Protein AF-A0AAJ6MK91-F1 (afdb_monomer_lite)

Sequence (79 aa):
MIADEAVHSMNAVNVIRAHYSDRIGEVAAILDNLIRRVTDKLSYSGTFVLDHFGGVYNREMFASSRLAVMRNVAKPIAV

pLDDT: mean 70.31, std 12.59, range [44.22, 88.31]

Foldseek 3Di:
DVVVVVVVLLVVLLVCCVPPVVCLVVLLVVLVVVVCVCVVPHQDQDLPPPGDHDDRDDPVNSVVVSVVVNVSNPDDNPD

Structure (mmCIF, N/CA/C/O backbone):
data_AF-A0AAJ6MK91-F1
#
_entry.id   AF-A0AAJ6MK91-F1
#
loop_
_atom_site.group_PDB
_atom_site.id
_atom_site.type_symbol
_atom_site.label_atom_id
_atom_site.label_alt_id
_atom_site.label_comp_id
_atom_site.label_asym_id
_atom_site.label_entity_id
_atom_site.label_seq_id
_atom_site.pdbx_PDB_ins_code
_atom_site.Cartn_x
_atom_site.Cartn_y
_atom_site.Cartn_z
_atom_site.occupancy
_atom_site.B_iso_or_equiv
_atom_site.auth_seq_id
_atom_site.auth_comp_id
_atom_site.auth_asym_id
_atom_site.auth_atom_id
_atom_site.pdbx_PDB_model_num
ATOM 1 N N . MET A 1 1 ? 1.556 21.311 -2.783 1.00 51.09 1 MET A N 1
ATOM 2 C CA . MET A 1 1 ? 1.676 20.119 -3.653 1.00 51.09 1 MET A CA 1
ATOM 3 C C . MET A 1 1 ? 2.251 18.922 -2.901 1.00 51.09 1 MET A C 1
ATOM 5 O O . MET A 1 1 ? 1.442 18.139 -2.441 1.00 51.09 1 MET A O 1
ATOM 9 N N . ILE A 1 2 ? 3.563 18.831 -2.619 1.00 49.25 2 ILE A N 1
ATOM 10 C CA . ILE A 1 2 ? 4.138 17.684 -1.861 1.00 49.25 2 ILE A CA 1
ATOM 11 C C . ILE A 1 2 ? 3.511 17.525 -0.457 1.00 49.25 2 ILE A C 1
ATOM 13 O O . ILE A 1 2 ? 3.290 16.416 0.022 1.00 49.25 2 ILE A O 1
ATOM 17 N N . ALA A 1 3 ? 3.193 18.641 0.210 1.00 44.44 3 ALA A N 1
ATOM 18 C CA . ALA A 1 3 ? 2.550 18.618 1.525 1.00 44.44 3 ALA A CA 1
ATOM 19 C C . ALA A 1 3 ? 1.091 18.119 1.480 1.00 44.44 3 ALA A C 1
ATOM 21 O O . ALA A 1 3 ? 0.670 17.407 2.388 1.00 44.44 3 ALA A O 1
ATOM 22 N N . ASP A 1 4 ? 0.340 18.439 0.422 1.00 44.22 4 ASP A N 1
ATOM 23 C CA . ASP A 1 4 ? -1.068 18.036 0.288 1.00 44.22 4 ASP A CA 1
ATOM 24 C C . ASP A 1 4 ? -1.180 16.534 -0.007 1.00 44.22 4 ASP A C 1
ATOM 26 O O . ASP A 1 4 ? -1.983 15.827 0.601 1.00 44.22 4 ASP A O 1
ATOM 30 N N . GLU A 1 5 ? -0.303 16.010 -0.866 1.00 50.88 5 GLU A N 1
ATOM 31 C CA . GLU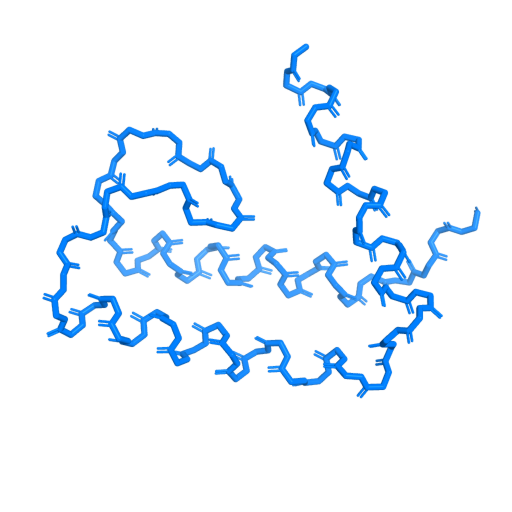 A 1 5 ? -0.230 14.581 -1.205 1.00 50.88 5 GLU A CA 1
ATOM 32 C C . GLU A 1 5 ? 0.132 13.710 0.010 1.00 50.88 5 GLU A C 1
ATOM 34 O O . GLU A 1 5 ? -0.439 12.630 0.211 1.00 50.88 5 GLU A O 1
ATOM 39 N N . ALA A 1 6 ? 1.019 14.204 0.882 1.00 54.47 6 ALA A N 1
ATOM 40 C CA . ALA A 1 6 ? 1.363 13.534 2.134 1.00 54.47 6 ALA A CA 1
ATOM 41 C C . ALA A 1 6 ? 0.167 13.466 3.107 1.00 54.47 6 ALA A C 1
ATOM 43 O O . ALA A 1 6 ? -0.049 12.435 3.752 1.00 54.47 6 ALA A O 1
ATOM 44 N N . VAL A 1 7 ? -0.641 14.531 3.185 1.00 56.44 7 VAL A N 1
ATOM 45 C CA . VAL A 1 7 ? -1.857 14.579 4.019 1.00 56.44 7 VAL A CA 1
ATOM 46 C C . VAL A 1 7 ? -2.940 13.645 3.471 1.00 56.44 7 VAL A C 1
ATOM 48 O O . VAL A 1 7 ? -3.536 12.885 4.238 1.00 56.44 7 VAL A O 1
ATOM 51 N N . HIS A 1 8 ? -3.158 13.621 2.153 1.00 55.19 8 HIS A N 1
ATOM 52 C CA . HIS A 1 8 ? -4.104 12.697 1.519 1.00 55.19 8 HIS A CA 1
ATOM 53 C C . HIS A 1 8 ? -3.736 11.229 1.763 1.00 55.19 8 HIS A C 1
ATOM 55 O O . HIS A 1 8 ? -4.600 10.423 2.121 1.00 55.19 8 HIS A O 1
ATOM 61 N N . SER A 1 9 ? -2.447 10.902 1.662 1.00 64.19 9 SER A N 1
ATOM 62 C CA . SER A 1 9 ? -1.937 9.558 1.943 1.00 64.19 9 SER A CA 1
ATOM 63 C C . SER A 1 9 ? -2.169 9.150 3.402 1.00 64.19 9 SER A C 1
ATOM 65 O O . SER A 1 9 ? -2.583 8.022 3.671 1.00 64.19 9 SER A O 1
ATOM 67 N N . MET A 1 10 ? -1.971 10.065 4.359 1.00 67.56 10 MET A N 1
ATOM 68 C CA . MET A 1 10 ? -2.222 9.777 5.776 1.00 67.56 10 MET A CA 1
ATOM 69 C C . MET A 1 10 ? -3.708 9.607 6.104 1.00 67.56 10 MET A C 1
ATOM 71 O O . MET A 1 10 ? -4.052 8.698 6.860 1.00 67.56 10 MET A O 1
ATOM 75 N N . ASN A 1 11 ? -4.597 10.403 5.506 1.00 69.56 11 ASN A N 1
ATOM 76 C CA . ASN A 1 11 ? -6.041 10.240 5.694 1.00 69.56 11 ASN A CA 1
ATOM 77 C C . ASN A 1 11 ? -6.526 8.881 5.176 1.00 69.56 11 ASN A C 1
ATOM 79 O O . ASN A 1 11 ? -7.255 8.185 5.881 1.00 69.56 11 ASN A O 1
ATOM 83 N N . ALA A 1 12 ? -6.067 8.460 3.994 1.00 71.75 12 ALA A N 1
ATOM 84 C CA . ALA A 1 12 ? -6.385 7.140 3.453 1.00 71.75 12 ALA A CA 1
ATOM 85 C C . ALA A 1 12 ? -5.883 6.012 4.370 1.00 71.75 12 ALA A C 1
ATOM 87 O O . ALA A 1 12 ? -6.633 5.088 4.686 1.00 71.75 12 ALA A O 1
ATOM 88 N N . VAL A 1 13 ? -4.643 6.114 4.861 1.00 73.88 13 VAL A N 1
ATOM 89 C CA . VAL A 1 13 ? -4.074 5.147 5.811 1.00 73.88 13 VAL A CA 1
ATOM 90 C C . VAL A 1 13 ? -4.893 5.094 7.104 1.00 73.88 13 VAL A C 1
ATOM 92 O O . VAL A 1 13 ? -5.187 4.003 7.586 1.00 73.88 13 VAL A O 1
ATOM 95 N N . ASN A 1 14 ? -5.317 6.235 7.649 1.00 75.44 14 ASN A N 1
ATOM 96 C CA . ASN A 1 14 ? -6.139 6.285 8.860 1.00 75.44 14 ASN A CA 1
ATOM 97 C C . ASN A 1 14 ? -7.520 5.649 8.660 1.00 75.44 14 ASN A C 1
ATOM 99 O O . ASN A 1 14 ? -7.940 4.859 9.503 1.00 75.44 14 ASN A O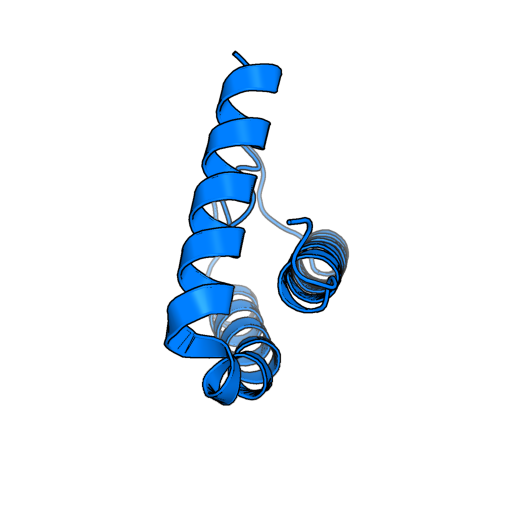 1
ATOM 103 N N . VAL A 1 15 ? -8.189 5.915 7.535 1.00 74.88 15 VAL A N 1
ATOM 104 C CA . VAL A 1 15 ? -9.471 5.280 7.184 1.00 74.88 15 VAL A CA 1
ATOM 105 C C . VAL A 1 15 ? -9.303 3.765 7.050 1.00 74.88 15 VAL A C 1
ATOM 107 O O . VAL A 1 15 ? -10.067 3.004 7.640 1.00 74.88 15 VAL A O 1
ATOM 110 N N . ILE A 1 16 ? -8.267 3.303 6.343 1.00 77.06 16 ILE A N 1
ATOM 111 C CA . ILE A 1 16 ? -7.997 1.865 6.201 1.00 77.06 16 ILE A CA 1
ATOM 112 C C . ILE A 1 16 ? -7.781 1.219 7.573 1.00 77.06 16 ILE A C 1
ATOM 114 O O . ILE A 1 16 ? -8.327 0.157 7.851 1.00 77.06 16 ILE A O 1
ATOM 118 N N . ARG A 1 17 ? -7.032 1.871 8.462 1.00 77.75 17 ARG A N 1
ATOM 119 C CA . ARG A 1 17 ? -6.735 1.345 9.799 1.00 77.75 17 ARG A CA 1
ATOM 120 C C . ARG A 1 17 ? -7.952 1.339 10.717 1.00 77.75 17 ARG A C 1
ATOM 122 O O . ARG A 1 17 ? -8.090 0.413 11.505 1.00 77.75 17 ARG A O 1
ATOM 129 N N . ALA A 1 18 ? -8.832 2.332 10.609 1.00 81.19 18 ALA A N 1
ATOM 130 C CA . ALA A 1 18 ? -10.062 2.386 11.393 1.00 81.19 18 ALA A CA 1
ATOM 131 C C . ALA A 1 18 ? -11.056 1.277 11.006 1.00 81.19 18 ALA A C 1
ATOM 133 O O . ALA A 1 18 ? -11.774 0.780 11.869 1.00 81.19 18 ALA A O 1
ATOM 134 N N . HIS A 1 19 ? -11.086 0.880 9.729 1.00 82.31 19 HIS A N 1
ATOM 135 C CA . HIS A 1 19 ? -12.106 -0.034 9.200 1.00 82.31 19 HIS A CA 1
ATOM 136 C C . HIS A 1 19 ? -11.609 -1.446 8.862 1.00 82.31 19 HIS A C 1
ATOM 138 O O . HIS A 1 19 ? -12.432 -2.346 8.729 1.00 82.31 19 HIS A O 1
ATOM 144 N N . TYR A 1 20 ? -10.298 -1.649 8.720 1.00 81.88 20 TYR A N 1
ATOM 145 C CA . TYR A 1 20 ? -9.701 -2.907 8.250 1.00 81.88 20 TYR A CA 1
ATOM 146 C C . TYR A 1 20 ? -8.440 -3.285 9.045 1.00 81.88 20 TYR A C 1
ATOM 148 O O . TYR A 1 20 ? -7.476 -3.821 8.490 1.00 81.88 20 TYR A O 1
ATOM 156 N N . SER A 1 21 ? -8.394 -2.953 10.340 1.00 80.88 21 SER A N 1
ATOM 157 C CA . SER A 1 21 ? -7.236 -3.225 11.208 1.00 80.88 21 SER A CA 1
ATOM 158 C C . SER A 1 21 ? -6.887 -4.713 11.306 1.00 80.88 21 SER A C 1
ATOM 160 O O . SER A 1 21 ? -5.709 -5.067 11.341 1.00 80.88 21 SER A O 1
ATOM 162 N N . ASP A 1 22 ? -7.895 -5.579 11.273 1.00 84.38 22 ASP A N 1
ATOM 163 C CA . ASP A 1 22 ? -7.797 -7.039 11.233 1.00 84.38 22 ASP A CA 1
ATOM 164 C C . ASP A 1 22 ? -7.060 -7.553 9.986 1.00 84.38 22 ASP A C 1
ATOM 166 O O . ASP A 1 22 ? -6.385 -8.582 10.032 1.00 84.38 22 ASP A O 1
ATOM 170 N N . ARG A 1 23 ? -7.116 -6.791 8.892 1.00 83.62 23 ARG A N 1
ATOM 171 C CA . ARG A 1 23 ? -6.504 -7.135 7.604 1.00 83.62 23 ARG A CA 1
ATOM 172 C C . ARG A 1 23 ? -5.120 -6.528 7.393 1.00 83.62 23 ARG A C 1
ATOM 174 O O . ARG A 1 23 ? -4.458 -6.841 6.404 1.00 83.62 23 ARG A O 1
ATOM 181 N N . ILE A 1 24 ? -4.624 -5.700 8.321 1.00 82.31 24 ILE A N 1
ATOM 182 C CA . ILE A 1 24 ? -3.277 -5.100 8.229 1.00 82.31 24 ILE A CA 1
ATOM 183 C C . ILE A 1 24 ? -2.191 -6.184 8.140 1.00 82.31 24 ILE A C 1
ATOM 185 O O . ILE A 1 24 ? -1.189 -5.996 7.446 1.00 82.31 24 ILE A O 1
ATOM 189 N N . GLY A 1 25 ? -2.404 -7.344 8.772 1.00 83.50 25 GLY A N 1
ATOM 190 C CA . GLY A 1 25 ? -1.492 -8.488 8.684 1.00 83.50 25 GLY A CA 1
ATOM 191 C C . GLY A 1 25 ? -1.305 -9.036 7.261 1.00 83.50 25 GLY A C 1
ATOM 192 O O . GLY A 1 25 ? -0.248 -9.583 6.951 1.00 83.50 25 GLY A O 1
ATOM 193 N N . GLU A 1 26 ? -2.280 -8.840 6.367 1.00 88.31 26 GLU A N 1
ATOM 194 C CA . GLU A 1 26 ? -2.226 -9.305 4.973 1.00 88.31 26 GLU A CA 1
ATOM 195 C C . GLU A 1 26 ? -1.350 -8.407 4.081 1.00 88.31 26 GLU A C 1
ATOM 197 O O . GLU A 1 26 ? -0.858 -8.848 3.038 1.00 88.31 26 GLU A O 1
ATOM 202 N N . VAL A 1 27 ? -1.123 -7.149 4.481 1.00 84.69 27 VAL A N 1
ATOM 203 C CA . VAL A 1 27 ? -0.470 -6.121 3.649 1.00 84.69 27 VAL A CA 1
ATOM 204 C C . VAL A 1 27 ? 0.931 -6.549 3.217 1.00 84.69 27 VAL A C 1
ATOM 206 O O . VAL A 1 27 ? 1.298 -6.372 2.056 1.00 84.69 27 VAL A O 1
ATOM 209 N N . ALA A 1 28 ? 1.697 -7.173 4.116 1.00 84.81 28 ALA A N 1
ATOM 210 C CA . ALA A 1 28 ? 3.039 -7.660 3.807 1.00 84.81 28 ALA A CA 1
ATOM 211 C C . ALA A 1 28 ? 3.023 -8.692 2.667 1.00 84.81 28 ALA A C 1
ATOM 213 O O . ALA A 1 28 ? 3.760 -8.545 1.694 1.00 84.81 28 ALA A O 1
ATOM 214 N N . ALA A 1 29 ? 2.134 -9.686 2.749 1.00 87.12 29 ALA A N 1
ATOM 215 C CA . ALA A 1 29 ? 2.029 -10.748 1.753 1.00 87.12 29 ALA A CA 1
ATOM 216 C C . ALA A 1 29 ? 1.551 -10.220 0.391 1.00 87.12 29 ALA A C 1
ATOM 218 O O . ALA A 1 29 ? 2.032 -10.667 -0.652 1.00 87.12 29 ALA A O 1
ATOM 219 N N . ILE A 1 30 ? 0.636 -9.245 0.386 1.00 85.12 30 ILE A N 1
ATOM 220 C CA . ILE A 1 30 ? 0.168 -8.585 -0.841 1.00 85.12 30 ILE A CA 1
ATOM 221 C C . ILE A 1 30 ? 1.324 -7.835 -1.515 1.00 85.12 30 ILE A C 1
ATOM 223 O O . ILE A 1 30 ? 1.545 -8.010 -2.717 1.00 85.12 30 ILE A O 1
ATOM 227 N N . LEU A 1 31 ? 2.092 -7.051 -0.749 1.00 83.94 31 LEU A N 1
ATOM 228 C CA . LEU A 1 31 ? 3.263 -6.331 -1.257 1.00 83.94 31 LEU A CA 1
ATOM 229 C C . LEU A 1 31 ? 4.324 -7.291 -1.800 1.00 83.94 31 LEU A C 1
ATOM 231 O O . LEU A 1 31 ? 4.833 -7.067 -2.896 1.00 83.94 31 LEU A O 1
ATOM 235 N N . ASP A 1 32 ? 4.612 -8.382 -1.088 1.00 85.88 32 ASP A N 1
ATOM 236 C CA . ASP A 1 32 ? 5.590 -9.388 -1.516 1.00 85.88 32 ASP A CA 1
ATOM 237 C C . ASP A 1 32 ? 5.182 -10.044 -2.843 1.00 85.88 32 ASP A C 1
ATOM 239 O 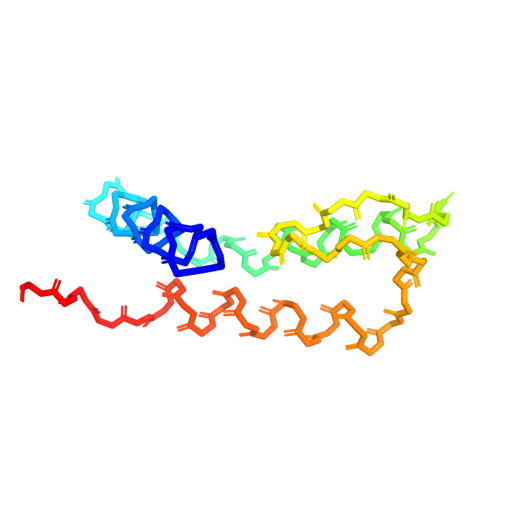O . ASP A 1 32 ? 6.003 -10.213 -3.748 1.00 85.88 32 ASP A O 1
ATOM 243 N N . ASN A 1 33 ? 3.894 -10.357 -3.010 1.00 83.44 33 ASN A N 1
ATOM 244 C CA . ASN A 1 33 ? 3.385 -10.947 -4.247 1.00 83.44 33 ASN A CA 1
ATOM 245 C C . ASN A 1 33 ? 3.404 -9.945 -5.415 1.00 83.44 33 ASN A C 1
ATOM 247 O O . ASN A 1 33 ? 3.712 -10.336 -6.542 1.00 83.44 33 ASN A O 1
ATOM 251 N N . LEU A 1 34 ? 3.102 -8.667 -5.159 1.00 78.06 34 LEU A N 1
ATOM 252 C CA . LEU A 1 34 ? 3.183 -7.593 -6.155 1.00 78.06 34 LEU A CA 1
ATOM 253 C C . LEU A 1 34 ? 4.623 -7.367 -6.617 1.00 78.06 34 LEU A C 1
ATOM 255 O O . LEU A 1 34 ? 4.879 -7.408 -7.819 1.00 78.06 34 LEU A O 1
ATOM 259 N N . ILE A 1 35 ? 5.554 -7.192 -5.674 1.00 80.12 35 ILE A N 1
ATOM 260 C CA . ILE A 1 35 ? 6.979 -6.998 -5.964 1.00 80.12 35 ILE A CA 1
ATOM 261 C C . ILE A 1 35 ? 7.495 -8.171 -6.788 1.00 80.12 35 ILE A C 1
ATOM 263 O O . ILE A 1 35 ? 8.042 -7.949 -7.860 1.00 80.12 35 ILE A O 1
ATOM 267 N N . ARG A 1 36 ? 7.235 -9.411 -6.354 1.00 81.25 36 ARG A N 1
ATOM 268 C CA . ARG A 1 36 ? 7.652 -10.618 -7.076 1.00 81.25 36 ARG A CA 1
ATOM 269 C C . ARG A 1 36 ? 7.122 -10.647 -8.513 1.00 81.25 36 ARG A C 1
ATOM 271 O O . ARG A 1 36 ? 7.879 -10.860 -9.451 1.00 81.25 36 ARG A O 1
ATOM 278 N N . ARG A 1 37 ? 5.820 -10.407 -8.713 1.00 76.00 37 ARG A N 1
ATOM 279 C CA . ARG A 1 37 ? 5.208 -10.406 -10.058 1.00 76.00 37 ARG A CA 1
ATOM 280 C C . ARG A 1 37 ? 5.802 -9.340 -10.971 1.00 76.00 37 ARG A C 1
ATOM 282 O O . ARG A 1 37 ? 5.928 -9.578 -12.168 1.00 76.00 37 ARG A O 1
ATOM 289 N N . VAL A 1 38 ? 6.136 -8.185 -10.408 1.00 70.81 38 VAL A N 1
ATOM 290 C CA . VAL A 1 38 ? 6.768 -7.089 -11.131 1.00 70.81 38 VAL A CA 1
ATOM 291 C C . VAL A 1 38 ? 8.215 -7.441 -11.478 1.00 70.81 38 VAL A C 1
ATOM 293 O O . VAL A 1 38 ? 8.570 -7.409 -12.652 1.00 70.81 38 VAL A O 1
ATOM 296 N N . THR A 1 39 ? 9.023 -7.872 -10.507 1.00 69.38 39 THR A N 1
ATOM 297 C CA . THR A 1 39 ? 10.435 -8.220 -10.727 1.00 69.38 39 THR A CA 1
ATOM 298 C C . THR A 1 39 ? 10.629 -9.396 -11.677 1.00 69.38 39 THR A C 1
ATOM 300 O O . THR A 1 39 ? 11.631 -9.433 -12.385 1.00 69.38 39 THR A O 1
ATOM 303 N N . ASP A 1 40 ? 9.690 -10.344 -11.703 1.00 66.50 40 ASP A N 1
ATOM 304 C CA . ASP A 1 40 ? 9.799 -11.554 -12.522 1.00 66.50 40 ASP A CA 1
ATOM 305 C C . ASP A 1 40 ? 9.385 -11.328 -13.984 1.00 66.50 40 ASP A C 1
ATOM 307 O O . ASP A 1 40 ? 9.717 -12.150 -14.839 1.00 66.50 40 ASP A O 1
ATOM 311 N N . LYS A 1 41 ? 8.605 -10.277 -14.289 1.00 55.34 41 LYS A N 1
ATOM 312 C CA . LYS A 1 41 ? 7.943 -10.161 -15.602 1.00 55.34 41 LYS A CA 1
ATOM 313 C C . LYS A 1 41 ? 7.991 -8.795 -16.279 1.00 55.34 41 LYS A C 1
ATOM 315 O O . LYS A 1 41 ? 7.771 -8.765 -17.486 1.00 55.34 41 LYS A O 1
ATOM 320 N N . LEU A 1 42 ? 8.249 -7.687 -15.580 1.00 53.94 42 LEU A N 1
ATOM 321 C CA . LEU A 1 42 ? 8.090 -6.346 -16.156 1.00 53.94 42 LEU A CA 1
ATOM 322 C C . LEU A 1 42 ? 9.076 -5.331 -15.565 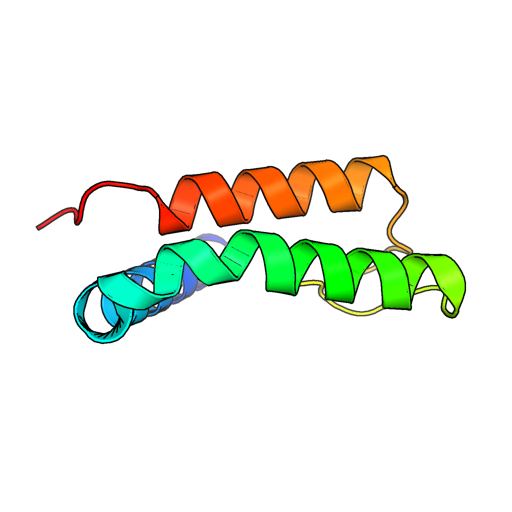1.00 53.94 42 LEU A C 1
ATOM 324 O O . LEU A 1 42 ? 9.201 -5.183 -14.352 1.00 53.94 42 LEU A O 1
ATOM 328 N N . SER A 1 43 ? 9.689 -4.523 -16.430 1.00 57.66 43 SER A N 1
ATOM 329 C CA . SER A 1 43 ? 10.193 -3.203 -16.045 1.00 57.66 43 SER A CA 1
ATOM 330 C C . SER A 1 43 ? 8.989 -2.335 -15.666 1.00 57.66 43 SER A C 1
ATOM 332 O O . SER A 1 43 ? 8.297 -1.808 -16.535 1.00 57.66 43 SER A O 1
ATOM 334 N N . TYR A 1 44 ? 8.677 -2.254 -14.373 1.00 58.44 44 TYR A N 1
ATOM 335 C CA . TYR A 1 44 ? 7.559 -1.452 -13.886 1.00 58.44 44 TYR A CA 1
ATOM 336 C C . TYR A 1 44 ? 7.929 0.029 -13.900 1.00 58.44 44 TYR A C 1
ATOM 338 O O . TYR A 1 44 ? 8.827 0.459 -13.179 1.00 58.44 44 TYR A O 1
ATOM 346 N N . SER A 1 45 ? 7.222 0.784 -14.741 1.00 54.62 45 SER A N 1
ATOM 347 C CA . SER A 1 45 ? 7.371 2.230 -14.931 1.00 54.62 45 SER A CA 1
ATOM 348 C C . SER A 1 45 ? 6.203 3.031 -14.337 1.00 54.62 45 SER A C 1
ATOM 350 O O . SER A 1 45 ? 5.930 4.143 -14.781 1.00 54.62 45 SER A O 1
ATOM 352 N N . GLY A 1 46 ? 5.458 2.445 -13.395 1.00 55.69 46 GLY A N 1
ATOM 353 C CA . GLY A 1 46 ? 4.351 3.108 -12.706 1.00 55.69 46 GLY A CA 1
ATOM 354 C C . GLY A 1 46 ? 4.781 3.753 -11.388 1.00 55.69 46 GLY A C 1
ATOM 355 O O . GLY A 1 46 ? 5.871 3.509 -10.873 1.00 55.69 46 GLY A O 1
ATOM 356 N N . THR A 1 47 ? 3.892 4.543 -10.803 1.00 55.25 47 THR A N 1
ATOM 357 C CA . THR A 1 47 ? 4.008 5.049 -9.435 1.00 55.25 47 THR A CA 1
ATOM 358 C C . THR A 1 47 ? 3.640 3.923 -8.459 1.00 55.25 47 THR A C 1
ATOM 360 O O . THR A 1 47 ? 2.470 3.674 -8.171 1.00 55.25 47 THR A O 1
ATOM 363 N N . PHE A 1 48 ? 4.629 3.160 -7.974 1.00 58.72 48 PHE A N 1
ATOM 364 C CA . PHE A 1 48 ? 4.373 2.033 -7.062 1.00 58.72 48 PHE A CA 1
ATOM 365 C C . PHE A 1 48 ? 3.950 2.559 -5.694 1.00 58.72 48 PHE A C 1
ATOM 367 O O . PHE A 1 48 ? 4.837 2.955 -4.950 1.00 58.72 48 PHE A O 1
ATOM 374 N N . VAL A 1 49 ? 2.651 2.532 -5.353 1.00 58.22 49 VAL A N 1
ATOM 375 C CA . VAL A 1 49 ? 2.024 2.693 -4.004 1.00 58.22 49 VAL A CA 1
ATOM 376 C C . VAL A 1 49 ? 2.409 3.957 -3.190 1.00 58.22 49 VAL A C 1
ATOM 378 O O . VAL A 1 49 ? 1.714 4.326 -2.253 1.00 58.22 49 VAL A O 1
ATOM 381 N N . LEU A 1 50 ? 3.481 4.650 -3.554 1.00 50.44 50 LEU A N 1
ATOM 382 C CA . LEU A 1 50 ? 4.189 5.726 -2.868 1.00 50.44 50 LEU A CA 1
ATOM 383 C C . LEU A 1 50 ? 4.692 6.770 -3.875 1.00 50.44 50 LEU A C 1
ATOM 385 O O . LEU A 1 50 ? 5.633 7.500 -3.586 1.00 50.44 50 LEU A O 1
ATOM 389 N N . ASP A 1 51 ? 4.081 6.815 -5.057 1.00 52.91 51 ASP A N 1
ATOM 390 C CA . ASP A 1 51 ? 4.198 7.967 -5.946 1.00 52.91 51 ASP A CA 1
ATOM 391 C C . ASP A 1 51 ? 5.636 8.327 -6.361 1.00 52.91 51 ASP A C 1
ATOM 393 O O . ASP A 1 51 ? 6.047 9.485 -6.407 1.00 52.91 51 ASP A O 1
ATOM 397 N N . HIS A 1 52 ? 6.451 7.313 -6.665 1.00 51.34 52 HIS A N 1
ATOM 398 C CA . HIS A 1 52 ? 7.764 7.566 -7.246 1.00 51.34 52 HIS A CA 1
ATOM 399 C C . HIS A 1 52 ? 7.628 7.771 -8.756 1.00 51.34 52 HIS A C 1
ATOM 401 O O . HIS A 1 52 ? 7.518 6.819 -9.532 1.00 51.34 52 HIS A O 1
ATOM 407 N N . PHE A 1 53 ? 7.585 9.036 -9.164 1.00 51.28 53 PHE A N 1
ATOM 408 C CA . PHE A 1 53 ? 7.532 9.430 -10.564 1.00 51.28 53 PHE A CA 1
ATOM 409 C C . PHE A 1 53 ? 8.876 9.182 -11.267 1.00 51.28 53 PHE A C 1
ATOM 411 O O . PHE A 1 53 ? 9.919 9.661 -10.827 1.00 51.28 53 PHE A O 1
ATOM 418 N N . GLY A 1 54 ? 8.834 8.494 -12.414 1.00 52.53 54 GLY A N 1
ATOM 419 C CA . GLY A 1 54 ? 9.840 8.648 -13.474 1.00 52.53 54 GLY A CA 1
ATOM 420 C C . GLY A 1 54 ? 10.997 7.643 -13.540 1.00 52.53 54 GLY A C 1
ATOM 421 O O . GLY A 1 54 ? 11.903 7.861 -14.341 1.00 52.53 54 GLY A O 1
ATOM 422 N N . GLY A 1 55 ? 10.990 6.547 -12.769 1.00 59.91 55 GLY A N 1
ATOM 423 C CA . GLY A 1 55 ? 12.087 5.563 -12.767 1.00 59.91 55 GLY A CA 1
ATOM 424 C C . GLY A 1 55 ? 11.647 4.100 -12.876 1.00 59.91 55 GLY A C 1
ATOM 425 O O . GLY A 1 55 ? 10.571 3.724 -12.416 1.00 59.91 55 GLY A O 1
ATOM 426 N N . VAL A 1 56 ? 12.507 3.253 -13.456 1.00 67.00 56 VAL A N 1
ATOM 427 C CA . VAL A 1 56 ? 12.387 1.790 -13.339 1.00 67.00 56 VAL A CA 1
ATOM 428 C C . VAL A 1 56 ? 12.822 1.396 -11.932 1.00 67.00 56 VAL A C 1
ATOM 430 O O . VAL A 1 56 ? 13.959 1.649 -11.535 1.00 67.00 56 VAL A O 1
ATOM 433 N N . TYR A 1 57 ? 11.928 0.768 -11.175 1.00 67.25 57 TYR A N 1
ATOM 434 C CA . TYR A 1 57 ? 12.240 0.317 -9.822 1.00 67.25 57 TYR A CA 1
ATOM 435 C C . TYR A 1 57 ? 13.277 -0.812 -9.827 1.00 67.25 57 TYR A C 1
ATOM 437 O O . TYR A 1 57 ? 13.075 -1.863 -10.440 1.00 67.25 57 TYR A O 1
ATOM 445 N N . ASN A 1 58 ? 14.362 -0.625 -9.077 1.00 74.44 58 ASN 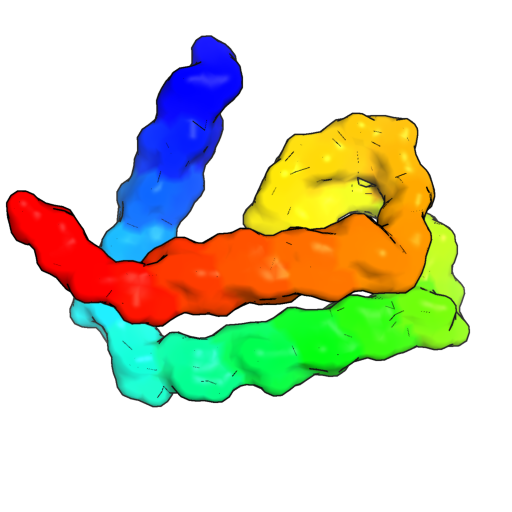A N 1
ATOM 446 C CA . ASN A 1 58 ? 15.295 -1.700 -8.750 1.00 74.44 58 ASN A CA 1
ATOM 447 C C . ASN A 1 58 ? 14.869 -2.432 -7.454 1.00 74.44 58 ASN A C 1
ATOM 449 O O . ASN A 1 58 ? 13.941 -2.020 -6.751 1.00 74.44 58 ASN A O 1
ATOM 453 N N . ARG A 1 59 ? 15.549 -3.538 -7.118 1.00 76.19 59 ARG A N 1
ATOM 454 C CA . ARG A 1 59 ? 15.215 -4.361 -5.935 1.00 76.19 59 ARG A CA 1
ATOM 455 C C . ARG A 1 59 ? 15.294 -3.591 -4.610 1.00 76.19 59 ARG A C 1
ATOM 457 O O . ARG A 1 59 ? 14.454 -3.805 -3.740 1.00 76.19 59 ARG A O 1
ATOM 464 N N . GLU A 1 60 ? 16.269 -2.701 -4.454 1.00 78.06 60 GLU A N 1
ATOM 465 C CA . GLU A 1 60 ? 16.454 -1.911 -3.227 1.00 78.06 60 GLU A CA 1
ATOM 466 C C . GLU A 1 60 ? 15.338 -0.877 -3.042 1.00 78.06 60 GLU A C 1
ATOM 468 O O . GLU A 1 60 ? 14.851 -0.667 -1.927 1.00 78.06 60 GLU A O 1
ATOM 473 N N . MET A 1 61 ? 14.872 -0.283 -4.142 1.00 76.00 61 MET A N 1
ATOM 474 C CA . MET A 1 61 ? 13.740 0.642 -4.145 1.00 76.00 61 MET A CA 1
ATOM 475 C C . MET A 1 61 ? 12.446 -0.078 -3.753 1.00 76.00 61 MET A C 1
ATOM 477 O O . MET A 1 61 ? 11.705 0.428 -2.913 1.00 76.00 61 MET A O 1
ATOM 481 N N . PHE A 1 62 ? 12.208 -1.298 -4.254 1.00 78.62 62 PHE A N 1
ATOM 482 C CA . PHE A 1 62 ? 11.070 -2.114 -3.811 1.00 78.62 62 PHE A CA 1
ATOM 483 C C . PHE A 1 62 ? 11.132 -2.453 -2.318 1.00 78.62 62 PHE A C 1
ATOM 485 O O . PHE A 1 62 ? 10.125 -2.331 -1.617 1.00 78.62 62 PHE A O 1
ATOM 492 N N . ALA A 1 63 ? 12.308 -2.833 -1.810 1.00 80.31 63 ALA A N 1
ATOM 493 C CA . ALA A 1 63 ? 12.494 -3.115 -0.389 1.00 80.31 63 ALA A CA 1
ATOM 494 C C . ALA A 1 63 ? 12.226 -1.873 0.482 1.00 80.31 63 ALA A C 1
ATOM 496 O O . ALA A 1 63 ? 11.524 -1.958 1.493 1.00 80.31 63 ALA A O 1
ATOM 497 N N . SER A 1 64 ? 12.720 -0.709 0.054 1.00 78.44 64 SER A N 1
ATOM 498 C CA . SER A 1 64 ? 12.517 0.570 0.743 1.00 78.44 64 SER A CA 1
ATOM 499 C C . SER A 1 64 ? 11.045 0.984 0.755 1.00 78.44 64 SER A C 1
ATOM 501 O O . SER A 1 64 ? 10.513 1.342 1.808 1.00 78.44 64 SER A O 1
ATOM 503 N N . SER A 1 65 ? 10.352 0.861 -0.381 1.00 77.06 65 SER A N 1
ATOM 504 C CA . SER A 1 65 ? 8.918 1.144 -0.474 1.00 77.06 65 SER A CA 1
ATOM 505 C C . SER A 1 65 ? 8.092 0.204 0.400 1.00 77.06 65 SER A C 1
ATOM 507 O O . SER A 1 65 ? 7.237 0.665 1.154 1.00 77.06 65 SER A O 1
ATOM 509 N N . ARG A 1 66 ? 8.384 -1.102 0.383 1.00 82.94 66 ARG A N 1
ATOM 510 C CA . ARG A 1 66 ? 7.725 -2.079 1.261 1.00 82.94 66 ARG A CA 1
ATOM 511 C C . ARG A 1 66 ? 7.884 -1.700 2.731 1.00 82.94 66 ARG A C 1
ATOM 513 O O . ARG A 1 66 ? 6.905 -1.691 3.473 1.00 82.94 66 ARG A O 1
ATOM 520 N N . LEU A 1 67 ? 9.103 -1.365 3.151 1.00 82.62 67 LEU A N 1
ATOM 521 C CA . LEU A 1 67 ? 9.383 -0.961 4.527 1.00 82.62 67 LEU A CA 1
ATOM 522 C C . LEU A 1 67 ? 8.615 0.311 4.912 1.00 82.62 67 LEU A C 1
ATOM 524 O O . LEU A 1 67 ? 8.055 0.379 6.007 1.00 82.62 67 LEU A O 1
ATOM 528 N N . ALA A 1 68 ? 8.563 1.302 4.021 1.00 80.19 68 ALA A N 1
ATOM 529 C CA . ALA A 1 68 ? 7.834 2.544 4.248 1.00 80.19 68 ALA A CA 1
ATOM 530 C C . ALA A 1 68 ? 6.319 2.313 4.385 1.00 80.19 68 ALA A C 1
ATOM 532 O O . ALA A 1 68 ? 5.714 2.844 5.318 1.00 80.19 68 ALA A O 1
ATOM 533 N N . VAL A 1 69 ? 5.711 1.486 3.525 1.00 80.25 69 VAL A N 1
ATOM 534 C CA . VAL A 1 69 ? 4.287 1.125 3.644 1.00 80.25 69 VAL A CA 1
ATOM 535 C C . VAL A 1 69 ? 4.032 0.409 4.969 1.00 80.25 69 VAL A C 1
ATOM 537 O O . VAL A 1 69 ? 3.181 0.852 5.738 1.00 80.25 69 VAL A O 1
ATOM 540 N N . MET A 1 70 ? 4.820 -0.625 5.290 1.00 85.06 70 MET A N 1
ATOM 541 C CA . MET A 1 70 ? 4.656 -1.404 6.524 1.00 85.06 70 MET A CA 1
ATOM 542 C C . MET A 1 70 ? 4.777 -0.540 7.782 1.00 85.06 70 MET A C 1
ATOM 544 O O . MET A 1 70 ? 3.971 -0.669 8.701 1.00 85.06 70 MET A O 1
ATOM 548 N N . ARG A 1 71 ? 5.737 0.393 7.813 1.00 81.81 71 ARG A N 1
ATOM 549 C CA . ARG A 1 71 ? 5.883 1.342 8.925 1.00 81.81 71 ARG A CA 1
ATOM 550 C C . ARG A 1 71 ? 4.664 2.238 9.091 1.00 81.81 71 ARG A C 1
ATOM 552 O O . ARG A 1 71 ? 4.324 2.557 10.221 1.00 81.81 71 ARG A O 1
ATOM 559 N N . ASN A 1 72 ? 4.032 2.676 8.006 1.00 77.62 72 ASN A N 1
ATOM 560 C CA . ASN A 1 72 ? 2.889 3.581 8.098 1.00 77.62 72 ASN A CA 1
ATOM 561 C C . ASN A 1 72 ? 1.591 2.857 8.465 1.00 77.62 72 ASN A C 1
ATOM 563 O O . ASN A 1 72 ? 0.845 3.371 9.295 1.00 77.62 72 ASN A O 1
ATOM 567 N N . VAL A 1 73 ? 1.347 1.656 7.931 1.00 78.56 73 VAL A N 1
ATOM 568 C CA . VAL A 1 73 ? 0.146 0.880 8.293 1.00 78.56 73 VAL A CA 1
ATOM 569 C C . VAL A 1 73 ? 0.204 0.356 9.730 1.00 78.56 73 VAL A C 1
ATOM 571 O O . VAL A 1 73 ? -0.832 0.271 10.382 1.00 78.56 73 VAL A O 1
ATOM 574 N N . ALA A 1 74 ? 1.404 0.073 10.250 1.00 78.81 74 ALA A N 1
ATOM 575 C CA . ALA A 1 74 ? 1.609 -0.421 11.612 1.00 78.81 74 ALA A CA 1
ATOM 576 C C . ALA A 1 74 ? 1.669 0.678 12.690 1.00 78.81 74 ALA A C 1
ATOM 578 O O . ALA A 1 74 ? 1.812 0.362 13.871 1.00 78.81 74 ALA A O 1
ATOM 579 N N . LYS A 1 75 ? 1.592 1.968 12.327 1.00 78.44 75 LYS A N 1
ATOM 580 C CA . LYS A 1 75 ? 1.566 3.046 13.330 1.00 78.44 75 LYS A CA 1
ATOM 581 C C . LYS A 1 75 ? 0.342 2.896 14.253 1.00 78.44 75 LYS A C 1
ATOM 583 O O . LYS A 1 75 ? -0.662 2.321 13.831 1.00 78.44 75 LYS A O 1
ATOM 588 N N . PRO A 1 76 ? 0.3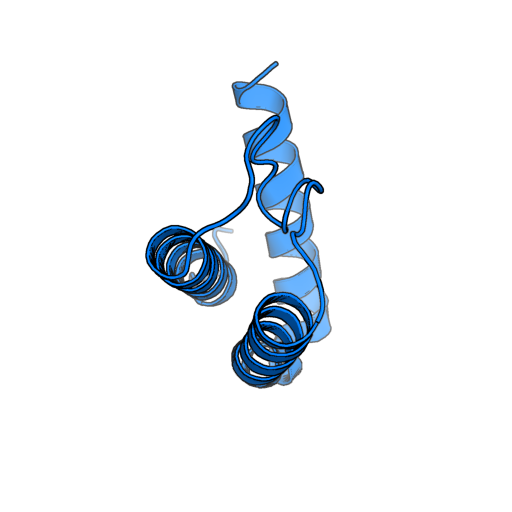77 3.430 15.488 1.00 68.50 76 PRO A N 1
ATOM 589 C CA . PRO A 1 76 ? -0.809 3.633 16.332 1.00 68.50 76 PRO A CA 1
ATOM 590 C C . PRO A 1 76 ? -1.723 4.707 15.741 1.00 68.50 76 PRO A C 1
ATOM 592 O O . PRO A 1 76 ? -1.248 5.569 14.992 1.00 68.50 76 PRO A O 1
ATOM 595 N N . ILE A 1 77 ? -3.050 4.615 15.922 1.00 66.50 77 ILE A N 1
ATOM 596 C CA . ILE A 1 77 ? -3.973 5.609 15.336 1.00 66.50 77 ILE A CA 1
ATOM 597 C C . ILE A 1 77 ? -3.699 6.904 16.084 1.00 66.50 77 ILE A C 1
ATOM 599 O O . ILE A 1 77 ? -3.889 6.958 17.294 1.00 66.50 77 ILE A O 1
ATOM 603 N N . ALA A 1 78 ? -3.150 7.894 15.380 1.00 60.69 78 ALA A N 1
ATOM 604 C CA . ALA A 1 78 ? -3.051 9.237 15.917 1.00 60.69 78 ALA A CA 1
ATOM 605 C C . ALA A 1 78 ? -4.481 9.773 15.932 1.00 60.69 78 ALA A C 1
ATOM 607 O O . ALA A 1 78 ? -5.055 10.009 14.867 1.00 60.69 78 ALA A O 1
ATOM 608 N N . VAL A 1 79 ? -5.062 9.794 17.130 1.00 49.12 79 VAL A N 1
ATOM 609 C CA . VAL A 1 79 ? -6.339 10.448 17.421 1.00 49.12 79 VAL A CA 1
ATOM 610 C C . VAL A 1 79 ? -6.120 11.952 17.390 1.00 49.12 79 VAL A C 1
ATOM 612 O O . VAL A 1 79 ? -5.090 12.389 17.956 1.00 49.12 79 VAL A O 1
#

Secondary structure (DSSP, 8-state):
-HHHHHHHHHHHHHHHHHH-GGGGGGHHHHHHHHHHHHHHH----S--SS---S-PPPHHHHHHHHHHHHHHHTS----

Radius of gyration: 13.53 Å; chains: 1; bounding box: 29×32×34 Å